Protein AF-A0A969V7C7-F1 (afdb_monomer)

Sequence (94 aa):
MFDTPQVAEARQYIEKRWQPPAGLRQTLEYSLMVGVDGTIERIFPLNKPAREFVDSAGMPNLGAPFVSPNRYGKNVRMRAVLSPEWQSANLSGD

pLDDT: mean 86.14, std 12.63, range [42.06, 97.0]

Foldseek 3Di:
DQPDVLQVQLFVQQLVQADPDPPDPAKWKWKWKAAQQQFTQDTGTPDDVNVVCVVVRNDDDHRDRRGHGHPVRDIWIWMWIGDNVDSTTDIDTD

Mean predicted aligned error: 5.87 Å

Secondary structure (DSSP, 8-state):
----HHHHHHHHHHHTT--PPTT--S-EEEEEEE-TTSBEEEEEE-SHHHHHSGGGTTPPPTTSB-S---TTS--EEEEEEE-SS-S--EEEE-

Solvent-accessible surface area (backbone atoms only — not comparable to full-atom values): 5272 Å² total; per-residue (Å²): 132,75,71,48,71,47,48,53,39,43,28,56,54,35,43,77,46,54,50,71,55,90,88,57,88,62,58,30,29,33,42,36,35,29,39,35,76,10,24,29,68,43,80,41,59,72,42,71,58,21,62,77,40,47,92,53,50,46,66,81,58,79,70,35,84,58,32,68,54,37,91,83,73,48,66,47,53,34,40,41,38,43,43,64,88,47,96,56,47,54,58,50,63,119

Nearest PDB structures (foldseek):
  2gsk-assembly1_B  TM=5.041E-01  e=7.943E-01  Escherichia coli
  7zc8-assembly1_B  TM=5.349E-01  e=1.063E+00  Pectobacterium carotovorum
  1u07-assembly1_B  TM=5.280E-01  e=7.069E-01  Escherichia coli
  8rd6-assembly1_A  TM=4.947E-01  e=7.069E-01  Salmonella enterica
  7tps-assembly2_C  TM=3.676E-01  e=1.003E+00  Homo sapiens

Radius of gyration: 12.56 Å; Cα contacts (8 Å, |Δi|>4): 197; chains: 1; bounding box: 31×26×32 Å

Structure (mmCIF, N/CA/C/O backbone):
data_AF-A0A969V7C7-F1
#
_entry.id   AF-A0A969V7C7-F1
#
loop_
_atom_site.group_PDB
_atom_site.id
_atom_site.type_symbol
_atom_site.label_atom_id
_atom_site.label_alt_id
_atom_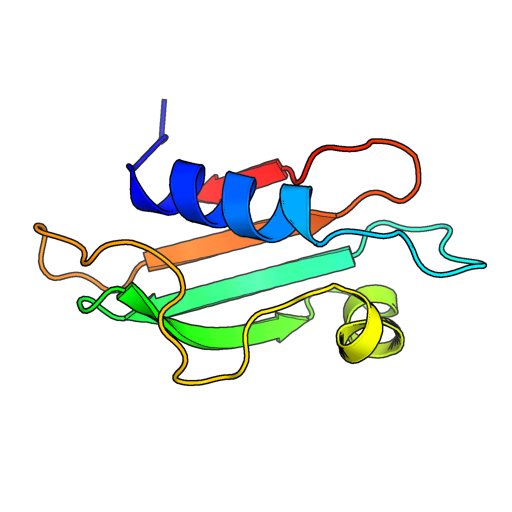site.label_comp_id
_atom_site.label_asym_id
_atom_site.label_entity_id
_atom_site.label_seq_id
_atom_site.pdbx_PDB_ins_code
_atom_site.Cartn_x
_atom_site.Cartn_y
_atom_site.Cartn_z
_atom_site.occupancy
_atom_site.B_iso_or_equiv
_atom_site.auth_seq_id
_atom_site.auth_comp_id
_atom_site.auth_asym_id
_atom_site.auth_atom_id
_atom_site.pdbx_PDB_model_num
ATOM 1 N N . MET A 1 1 ? 14.540 17.162 -3.343 1.00 42.06 1 MET A N 1
ATOM 2 C CA . MET A 1 1 ? 13.125 16.735 -3.295 1.00 42.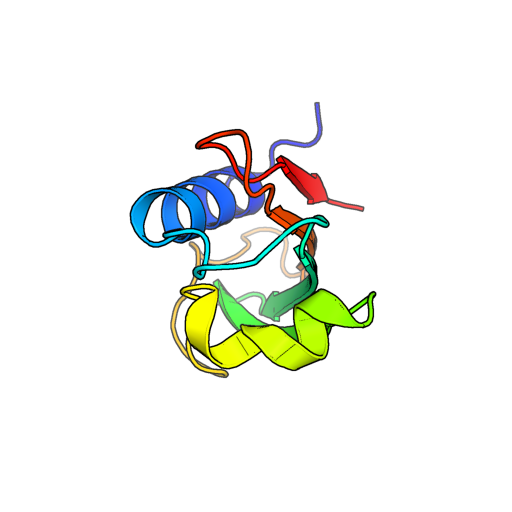06 1 MET A CA 1
ATOM 3 C C . MET A 1 1 ? 13.053 15.364 -3.946 1.00 42.06 1 MET A C 1
ATOM 5 O O . MET A 1 1 ? 13.270 15.272 -5.144 1.00 42.06 1 MET A O 1
ATOM 9 N N . PHE A 1 2 ? 12.889 14.307 -3.147 1.00 48.28 2 PHE A N 1
ATOM 10 C CA . PHE A 1 2 ? 12.950 12.895 -3.565 1.00 48.28 2 PHE A CA 1
ATOM 11 C C . PHE A 1 2 ? 11.621 12.406 -4.155 1.00 48.28 2 PHE A C 1
ATOM 13 O O . PHE A 1 2 ? 11.115 11.347 -3.795 1.00 48.28 2 PHE A O 1
ATOM 20 N N . ASP A 1 3 ? 11.032 13.197 -5.045 1.00 55.09 3 ASP A N 1
ATOM 21 C CA . ASP A 1 3 ? 9.845 12.771 -5.775 1.00 55.09 3 ASP A CA 1
ATOM 22 C C . ASP A 1 3 ? 10.325 12.067 -7.048 1.00 55.09 3 ASP A C 1
ATOM 24 O O . ASP A 1 3 ? 10.460 12.656 -8.121 1.00 55.09 3 ASP A O 1
ATOM 28 N N . THR A 1 4 ? 10.730 10.801 -6.902 1.00 72.06 4 THR A N 1
ATOM 29 C CA . THR A 1 4 ? 10.833 9.938 -8.083 1.00 72.06 4 THR A CA 1
ATOM 30 C C . THR A 1 4 ? 9.413 9.752 -8.626 1.00 72.06 4 THR A C 1
ATOM 32 O O . THR A 1 4 ? 8.478 9.684 -7.824 1.00 72.06 4 THR A O 1
ATOM 35 N N . PRO A 1 5 ? 9.207 9.650 -9.951 1.00 83.44 5 PRO A N 1
ATOM 36 C CA . PRO A 1 5 ? 7.866 9.478 -10.523 1.00 83.44 5 PRO A CA 1
ATOM 37 C C . PRO A 1 5 ? 7.098 8.320 -9.867 1.00 83.44 5 PRO A C 1
ATOM 39 O O . PRO A 1 5 ? 5.905 8.437 -9.611 1.00 83.44 5 PRO A O 1
ATOM 42 N N . GLN A 1 6 ? 7.811 7.270 -9.454 1.00 88.25 6 GLN A N 1
ATOM 43 C C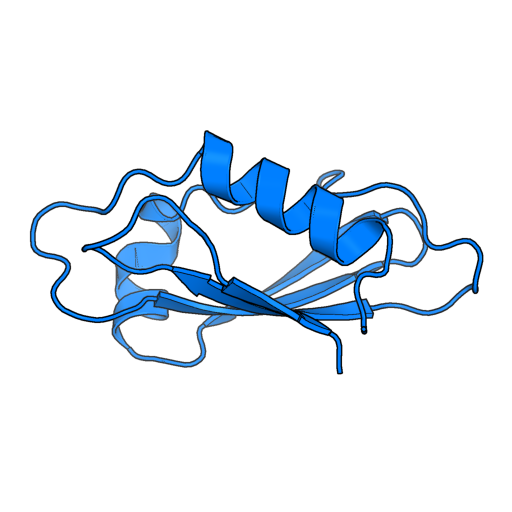A . GLN A 1 6 ? 7.238 6.131 -8.746 1.00 88.25 6 GLN A CA 1
ATOM 44 C C . GLN A 1 6 ? 6.666 6.485 -7.364 1.00 88.25 6 GLN A C 1
ATOM 46 O O . GLN A 1 6 ? 5.636 5.938 -6.983 1.00 88.25 6 GLN A O 1
ATOM 51 N N . VAL A 1 7 ? 7.278 7.407 -6.613 1.00 89.06 7 VAL A N 1
ATOM 52 C CA . VAL A 1 7 ? 6.736 7.868 -5.320 1.00 89.06 7 VAL A CA 1
ATOM 53 C C . VAL A 1 7 ? 5.441 8.660 -5.531 1.00 89.06 7 VAL A C 1
ATOM 55 O O . VAL A 1 7 ? 4.467 8.415 -4.816 1.00 89.06 7 VAL A O 1
ATOM 58 N N . ALA A 1 8 ? 5.388 9.546 -6.532 1.00 89.06 8 ALA A N 1
ATOM 59 C CA . ALA A 1 8 ? 4.161 10.257 -6.902 1.00 89.06 8 ALA A CA 1
ATOM 60 C C . ALA A 1 8 ? 3.046 9.301 -7.345 1.00 89.06 8 ALA A C 1
ATOM 62 O O . ALA A 1 8 ? 1.913 9.408 -6.876 1.00 89.06 8 ALA A O 1
ATOM 63 N N . GLU A 1 9 ? 3.353 8.354 -8.230 1.00 92.81 9 GLU A N 1
ATOM 64 C CA . GLU A 1 9 ? 2.381 7.389 -8.748 1.00 92.81 9 GLU A CA 1
ATOM 65 C C . GLU A 1 9 ? 1.837 6.484 -7.641 1.00 92.81 9 GLU A C 1
ATOM 67 O O . GLU A 1 9 ? 0.623 6.305 -7.531 1.00 92.81 9 GLU A O 1
ATOM 72 N N . ALA A 1 10 ? 2.713 5.973 -6.770 1.00 92.44 10 ALA A N 1
ATOM 73 C CA . ALA A 1 10 ? 2.314 5.188 -5.609 1.00 92.44 10 ALA A CA 1
ATOM 74 C C . ALA A 1 10 ? 1.411 6.004 -4.674 1.00 92.44 10 ALA A C 1
ATOM 76 O O . ALA A 1 10 ? 0.426 5.477 -4.150 1.00 92.44 10 ALA A O 1
ATOM 77 N N . ARG A 1 11 ? 1.705 7.302 -4.494 1.00 90.44 11 ARG A N 1
ATOM 78 C CA . ARG A 1 11 ? 0.911 8.193 -3.636 1.00 90.44 11 ARG A CA 1
ATOM 79 C C . ARG A 1 11 ? -0.488 8.316 -4.201 1.00 90.44 11 ARG A C 1
ATOM 81 O O . ARG A 1 11 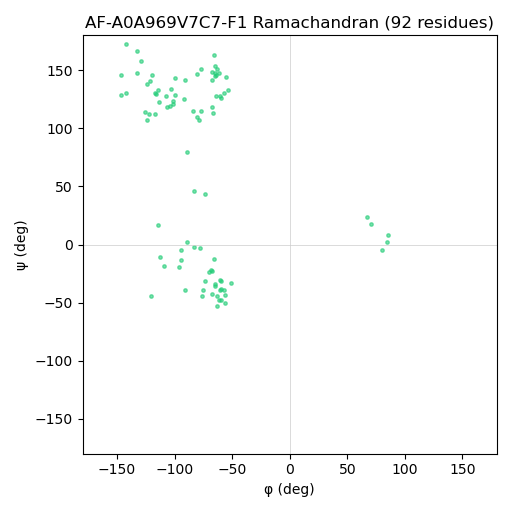? -1.452 7.996 -3.515 1.00 90.44 11 ARG A O 1
ATOM 88 N N . GLN A 1 12 ? -0.583 8.670 -5.478 1.00 91.75 12 GLN A N 1
ATOM 89 C CA . GLN A 1 12 ? -1.857 8.794 -6.174 1.00 91.75 12 GLN A CA 1
ATOM 90 C C . GLN A 1 12 ? -2.644 7.479 -6.198 1.00 91.75 12 GLN A C 1
ATOM 92 O O . GLN A 1 12 ? -3.869 7.496 -6.072 1.00 91.75 12 GLN A O 1
ATOM 97 N N . TYR A 1 13 ? -1.969 6.335 -6.360 1.00 93.06 13 TYR A N 1
ATOM 98 C CA . TYR A 1 13 ? -2.601 5.017 -6.325 1.00 93.06 13 TYR A CA 1
ATOM 99 C C . TYR A 1 13 ? -3.283 4.764 -4.978 1.00 93.06 13 TYR A C 1
ATOM 101 O O . TYR A 1 13 ? -4.428 4.298 -4.950 1.00 93.06 13 TYR A O 1
ATOM 109 N N . ILE A 1 14 ? -2.573 5.035 -3.878 1.00 91.56 14 ILE A N 1
ATOM 110 C CA . ILE A 1 14 ? -3.048 4.749 -2.524 1.00 91.56 14 ILE A CA 1
ATOM 111 C C . ILE A 1 14 ? -4.088 5.783 -2.092 1.00 91.56 14 ILE A C 1
ATOM 113 O O . ILE A 1 14 ? -5.140 5.394 -1.602 1.00 91.56 14 ILE A O 1
ATOM 117 N N . GLU A 1 15 ? -3.866 7.075 -2.341 1.00 89.06 15 GLU A N 1
ATOM 118 C CA . GLU A 1 15 ? -4.812 8.148 -1.996 1.00 89.06 15 GLU A CA 1
ATOM 119 C C . GLU A 1 15 ? -6.193 7.935 -2.619 1.00 89.06 15 GLU A C 1
ATOM 121 O O . GLU A 1 15 ? -7.204 8.130 -1.955 1.00 89.06 15 GLU A O 1
ATOM 126 N N . LYS A 1 16 ? -6.254 7.451 -3.866 1.00 90.31 16 LYS A N 1
ATOM 127 C CA . LYS A 1 16 ? -7.527 7.142 -4.541 1.00 90.31 16 LYS A CA 1
ATOM 128 C C . LYS A 1 16 ? -8.292 5.970 -3.921 1.00 90.31 16 LYS A C 1
ATOM 130 O O . LYS A 1 16 ? -9.489 5.842 -4.163 1.00 90.31 16 LYS A O 1
ATOM 135 N N . ARG A 1 17 ? -7.610 5.079 -3.198 1.00 90.31 17 ARG A N 1
ATOM 136 C CA . ARG A 1 17 ? -8.194 3.851 -2.628 1.00 90.31 17 ARG A CA 1
ATOM 137 C C . ARG A 1 17 ? -8.331 3.898 -1.115 1.00 90.31 17 ARG A C 1
ATOM 139 O O . ARG A 1 17 ? -9.089 3.106 -0.562 1.00 90.31 17 ARG A O 1
ATOM 146 N N . TRP A 1 18 ? -7.604 4.795 -0.460 1.00 89.75 18 TRP A N 1
ATOM 147 C CA . TRP A 1 18 ? -7.575 4.895 0.984 1.00 89.75 18 TRP A CA 1
ATOM 148 C C . TRP A 1 18 ? -8.936 5.336 1.512 1.00 89.75 18 TRP A C 1
ATOM 150 O O . TRP A 1 18 ? -9.385 6.460 1.299 1.00 89.75 18 TRP A O 1
ATOM 160 N N . GLN A 1 19 ? -9.578 4.421 2.227 1.00 88.50 19 GLN A N 1
ATOM 161 C CA . GLN A 1 19 ? -10.762 4.682 3.026 1.00 88.50 19 GLN A CA 1
ATOM 162 C C . GLN A 1 19 ? -10.422 4.219 4.439 1.00 88.50 19 GLN A C 1
ATOM 164 O O . GLN A 1 19 ? -10.281 3.013 4.653 1.00 88.50 19 GLN A O 1
ATOM 169 N N . PRO A 1 20 ? -10.206 5.143 5.390 1.00 88.31 20 PRO A N 1
ATOM 170 C CA . PRO A 1 20 ? -9.750 4.767 6.716 1.00 88.31 20 PRO A CA 1
ATOM 171 C C . PRO A 1 20 ? -10.769 3.823 7.375 1.00 88.31 20 PRO A C 1
ATOM 173 O O . PRO A 1 20 ? -11.953 4.166 7.453 1.00 88.31 20 PRO A O 1
ATOM 176 N N . PRO A 1 21 ? -10.342 2.636 7.844 1.00 86.50 21 PRO A N 1
ATOM 177 C CA . PRO A 1 21 ? -11.250 1.680 8.454 1.00 86.50 21 PRO A CA 1
ATOM 178 C C . PRO A 1 21 ? -11.849 2.241 9.744 1.00 86.50 21 PRO A C 1
ATOM 180 O O . PRO A 1 21 ? -11.196 2.964 10.505 1.00 86.50 21 PRO A O 1
ATOM 183 N N . ALA A 1 22 ? -13.107 1.882 10.007 1.00 85.06 22 ALA A N 1
ATOM 184 C CA . ALA A 1 22 ? -13.806 2.316 11.208 1.00 85.06 22 ALA A CA 1
ATOM 185 C C . ALA A 1 22 ? -13.031 1.893 12.467 1.00 85.06 22 ALA A C 1
ATOM 187 O O . ALA A 1 22 ? -12.630 0.740 12.616 1.00 85.06 22 ALA A O 1
ATOM 188 N N . GLY A 1 23 ? -12.823 2.839 13.383 1.00 84.69 23 GLY A N 1
ATOM 189 C CA . GLY A 1 23 ? -12.083 2.595 14.622 1.00 84.69 23 GLY A CA 1
ATOM 190 C C . GLY A 1 23 ? -10.561 2.721 14.506 1.00 84.69 23 GLY A C 1
ATOM 191 O O . GLY A 1 23 ? -9.877 2.543 15.515 1.00 84.69 23 GLY A O 1
ATOM 192 N N . LEU A 1 24 ? -10.016 3.080 13.337 1.00 88.88 24 LEU A N 1
ATOM 193 C CA . LEU A 1 24 ? -8.598 3.396 13.212 1.00 88.88 24 LEU A CA 1
ATOM 194 C C . LEU A 1 24 ? -8.254 4.692 13.964 1.00 88.88 24 LEU A C 1
ATOM 196 O O . LEU A 1 24 ? -8.758 5.763 13.642 1.00 88.88 24 LEU A O 1
ATOM 200 N N . ARG A 1 25 ? -7.372 4.591 14.965 1.00 88.25 25 ARG A N 1
ATOM 201 C CA . ARG A 1 25 ? -6.920 5.726 15.803 1.00 88.25 25 ARG A CA 1
ATOM 202 C C . ARG A 1 25 ? -5.453 6.101 15.612 1.00 88.25 25 ARG A C 1
ATOM 204 O O . ARG A 1 25 ? -4.998 7.096 16.157 1.00 88.25 25 ARG A O 1
ATOM 211 N N . GLN A 1 26 ? -4.700 5.265 14.910 1.00 90.62 26 GLN A N 1
ATOM 212 C CA . GLN A 1 26 ? -3.262 5.411 14.700 1.00 90.62 26 GLN A CA 1
ATOM 213 C C . GLN A 1 26 ? -2.974 5.289 13.208 1.00 90.62 26 GLN A C 1
ATOM 215 O O . GLN A 1 26 ? -3.770 4.713 12.469 1.00 90.62 26 GLN A O 1
ATOM 220 N N . THR A 1 27 ? -1.846 5.822 12.755 1.00 92.50 27 THR A N 1
ATOM 221 C CA . THR A 1 27 ? -1.448 5.704 11.353 1.00 92.50 27 THR A CA 1
ATOM 222 C C . THR A 1 27 ? -1.114 4.255 10.995 1.00 92.50 27 THR A C 1
ATOM 224 O O . THR A 1 27 ? -0.621 3.490 11.826 1.00 92.50 27 THR A O 1
ATOM 227 N N . LEU A 1 28 ? -1.364 3.865 9.745 1.00 94.56 28 LEU A N 1
ATOM 228 C CA . LEU A 1 28 ? -0.847 2.616 9.192 1.00 94.56 28 LEU A CA 1
ATOM 229 C C . LEU A 1 28 ? 0.491 2.904 8.523 1.00 94.56 28 LEU A C 1
ATOM 231 O O . LEU A 1 28 ? 0.570 3.757 7.640 1.00 94.56 28 LEU A O 1
ATOM 235 N N . GLU A 1 29 ? 1.532 2.187 8.923 1.00 95.19 29 GLU A N 1
ATOM 236 C CA . GLU A 1 29 ? 2.867 2.358 8.366 1.00 95.19 29 GLU A CA 1
ATOM 237 C C . GLU A 1 29 ? 3.327 1.101 7.639 1.00 95.19 29 GLU A C 1
ATOM 239 O O . GLU A 1 29 ? 3.300 0.005 8.200 1.00 95.19 29 GLU A O 1
ATOM 244 N N . TYR A 1 30 ? 3.797 1.267 6.405 1.00 96.19 30 TYR A N 1
ATOM 245 C CA . TYR A 1 30 ? 4.272 0.169 5.571 1.00 96.19 30 TYR A CA 1
ATOM 246 C C . TYR A 1 30 ? 5.613 0.495 4.929 1.00 96.19 30 TYR A C 1
ATOM 248 O O . TYR A 1 30 ? 5.882 1.634 4.548 1.00 96.19 30 TYR A O 1
ATOM 256 N N . SER A 1 31 ? 6.432 -0.538 4.744 1.00 96.06 31 SER A N 1
ATOM 257 C CA . SER A 1 31 ? 7.531 -0.523 3.788 1.00 96.06 31 SER A CA 1
ATOM 258 C C . SER A 1 31 ? 7.107 -1.287 2.538 1.00 96.06 31 SER A C 1
ATOM 260 O O . SER A 1 31 ? 6.769 -2.468 2.613 1.00 96.06 31 SER A O 1
ATOM 262 N N . LEU A 1 32 ? 7.123 -0.602 1.400 1.00 95.31 32 LEU A N 1
ATOM 263 C CA . LEU A 1 32 ? 6.782 -1.145 0.091 1.00 95.31 32 LEU A CA 1
ATOM 264 C C . LEU A 1 32 ? 8.071 -1.392 -0.689 1.00 95.31 32 LEU A C 1
ATOM 266 O O . LEU A 1 32 ? 8.946 -0.525 -0.709 1.00 95.31 32 LEU A O 1
ATOM 270 N N . MET A 1 33 ? 8.188 -2.557 -1.319 1.00 95.06 33 MET A N 1
ATOM 271 C CA . MET A 1 33 ? 9.274 -2.872 -2.245 1.00 95.06 33 MET A CA 1
ATOM 272 C C . MET A 1 33 ? 8.691 -3.023 -3.640 1.00 95.06 33 MET A C 1
ATOM 274 O O . MET A 1 33 ? 7.785 -3.831 -3.841 1.00 95.06 33 MET A O 1
ATOM 278 N N . VAL A 1 34 ? 9.200 -2.230 -4.574 1.00 94.00 34 VAL A N 1
ATOM 279 C CA . VAL A 1 34 ? 8.722 -2.179 -5.954 1.00 94.00 34 VAL A CA 1
ATOM 280 C C . VAL A 1 34 ? 9.838 -2.618 -6.887 1.00 94.00 34 VAL A C 1
ATOM 282 O O . VAL A 1 34 ? 10.964 -2.117 -6.790 1.00 94.00 34 VAL A O 1
ATOM 285 N N . GLY A 1 35 ? 9.508 -3.547 -7.779 1.00 94.00 35 GLY A N 1
ATOM 286 C CA . GLY A 1 35 ? 10.401 -4.064 -8.804 1.00 94.00 35 GLY A CA 1
ATOM 287 C C . GLY A 1 35 ? 10.785 -3.002 -9.833 1.00 94.00 35 GLY A C 1
ATOM 288 O O . GLY A 1 35 ? 10.144 -1.957 -9.974 1.00 94.00 35 GLY A O 1
ATOM 289 N N . VAL A 1 36 ? 11.849 -3.271 -10.589 1.00 91.94 36 VAL A N 1
ATOM 290 C CA . VAL A 1 36 ? 12.301 -2.395 -11.688 1.00 91.94 36 VAL A CA 1
ATOM 291 C C . VAL A 1 36 ? 11.218 -2.232 -12.759 1.00 91.94 36 VAL A C 1
ATOM 293 O O . VAL A 1 36 ? 11.106 -1.175 -13.370 1.00 91.94 36 VAL A O 1
ATOM 296 N N . ASP A 1 37 ? 10.390 -3.250 -12.957 1.00 93.56 37 ASP A N 1
ATOM 297 C CA . ASP A 1 37 ? 9.240 -3.285 -13.859 1.00 93.56 37 ASP A CA 1
ATOM 298 C C . ASP A 1 37 ? 7.993 -2.565 -13.308 1.00 93.56 37 ASP A C 1
ATOM 300 O O . ASP A 1 37 ? 6.997 -2.447 -14.015 1.00 93.56 37 ASP A O 1
ATOM 304 N N . GLY A 1 38 ? 8.044 -2.040 -12.077 1.00 93.81 38 GLY A N 1
ATOM 305 C CA . GLY A 1 38 ? 6.944 -1.283 -11.469 1.00 93.81 38 GLY A CA 1
ATOM 306 C C . GLY A 1 38 ? 5.884 -2.139 -10.767 1.00 93.81 38 GLY A C 1
ATOM 307 O O . GLY A 1 38 ? 4.852 -1.617 -10.331 1.00 93.81 38 GLY A O 1
ATOM 308 N N . THR A 1 39 ? 6.122 -3.444 -10.621 1.00 96.38 39 THR A N 1
ATOM 309 C CA . THR A 1 39 ? 5.257 -4.336 -9.843 1.00 96.38 39 THR A CA 1
ATOM 310 C C . THR A 1 39 ? 5.549 -4.235 -8.349 1.00 96.38 39 THR A C 1
ATOM 312 O O . THR A 1 39 ? 6.679 -3.985 -7.921 1.00 96.38 39 THR A O 1
ATOM 315 N N . ILE A 1 40 ? 4.517 -4.402 -7.520 1.00 96.25 40 ILE A N 1
ATOM 316 C CA . ILE A 1 40 ? 4.694 -4.477 -6.066 1.00 96.25 40 ILE A CA 1
ATOM 317 C C . ILE A 1 40 ? 5.235 -5.863 -5.691 1.00 96.25 40 ILE A C 1
ATOM 319 O O . ILE A 1 40 ? 4.565 -6.880 -5.848 1.00 96.25 40 ILE A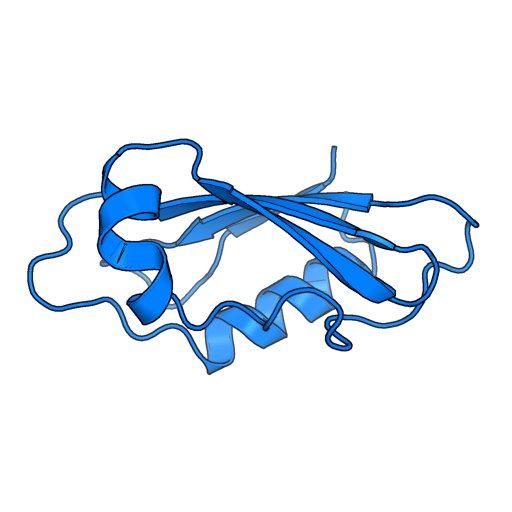 O 1
ATOM 323 N N . GLU A 1 41 ? 6.454 -5.920 -5.170 1.00 96.06 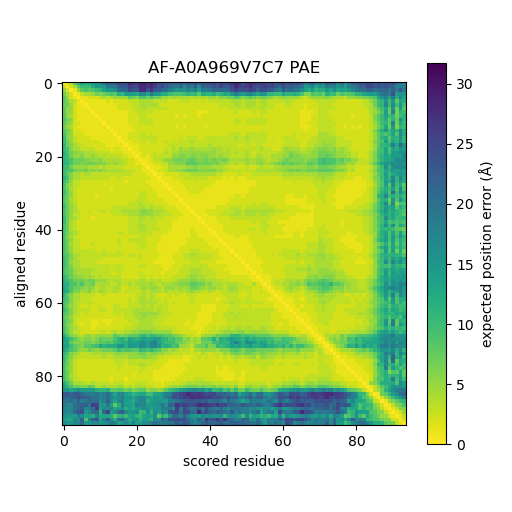41 GLU A N 1
ATOM 324 C CA . GLU A 1 41 ? 7.095 -7.181 -4.787 1.00 96.06 41 GLU A CA 1
ATOM 325 C C . GLU A 1 41 ? 6.805 -7.540 -3.332 1.00 96.06 41 GLU A C 1
ATOM 327 O O . GLU A 1 41 ? 6.613 -8.711 -3.004 1.00 96.06 41 GLU A O 1
ATOM 332 N N . ARG A 1 42 ? 6.791 -6.540 -2.436 1.00 95.88 42 ARG A N 1
ATOM 333 C CA . ARG A 1 42 ? 6.529 -6.744 -1.003 1.00 95.88 42 ARG A CA 1
ATOM 334 C C . ARG A 1 42 ? 5.786 -5.579 -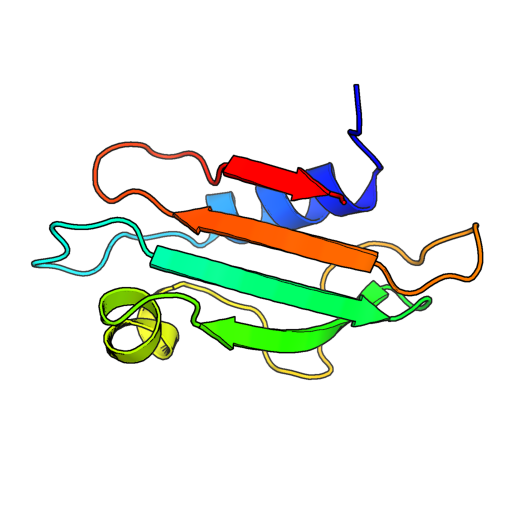0.369 1.00 95.88 42 ARG A C 1
ATOM 336 O O . ARG A 1 42 ? 6.059 -4.418 -0.663 1.00 95.88 42 ARG A O 1
ATOM 343 N N . ILE A 1 43 ? 4.930 -5.918 0.589 1.00 95.88 43 ILE A N 1
ATOM 344 C CA . ILE A 1 43 ? 4.252 -4.990 1.495 1.00 95.88 43 ILE A CA 1
ATOM 345 C C . ILE A 1 43 ? 4.552 -5.468 2.912 1.00 95.88 43 ILE A C 1
ATOM 347 O O . ILE A 1 43 ? 4.146 -6.563 3.298 1.00 95.88 43 ILE A O 1
ATOM 351 N N . PHE A 1 44 ? 5.295 -4.677 3.680 1.00 96.12 44 PHE A N 1
ATOM 352 C CA . PHE A 1 44 ? 5.682 -5.034 5.040 1.00 96.12 44 PHE A CA 1
ATOM 353 C C . PHE A 1 44 ? 5.083 -4.050 6.054 1.00 96.12 44 PHE A C 1
ATOM 355 O O . PHE A 1 44 ? 5.496 -2.887 6.066 1.00 96.12 44 PHE A O 1
ATOM 362 N N . PRO A 1 45 ? 4.138 -4.481 6.912 1.00 96.31 45 PRO A N 1
ATOM 363 C CA . PRO A 1 45 ? 3.607 -3.654 7.993 1.00 96.31 45 PRO A CA 1
ATOM 364 C C . PRO A 1 45 ? 4.693 -3.310 9.017 1.00 96.31 45 PRO A C 1
ATOM 366 O O . PRO A 1 45 ? 5.365 -4.198 9.542 1.00 96.31 45 PRO A O 1
ATOM 369 N N . LEU A 1 46 ? 4.849 -2.024 9.326 1.00 97.00 46 LEU A N 1
ATOM 370 C CA . LEU A 1 46 ? 5.863 -1.513 10.254 1.00 97.00 46 LEU A CA 1
ATOM 371 C C . LEU A 1 46 ? 5.327 -1.308 11.672 1.00 97.00 46 LEU A C 1
ATOM 373 O O . LEU A 1 46 ? 6.110 -1.271 12.618 1.00 97.00 46 LEU A O 1
ATOM 377 N N . ASN A 1 47 ? 4.009 -1.209 11.837 1.00 96.19 47 ASN A N 1
ATOM 378 C CA . ASN A 1 47 ? 3.371 -1.073 13.138 1.00 96.19 47 ASN A CA 1
ATOM 379 C C . ASN A 1 47 ? 2.182 -2.040 13.293 1.00 96.19 47 ASN A C 1
ATOM 381 O O . ASN A 1 47 ? 1.728 -2.675 12.338 1.00 96.19 47 ASN A O 1
ATOM 385 N N . LYS A 1 48 ? 1.707 -2.201 14.534 1.00 94.69 48 LYS A N 1
ATOM 386 C CA . LYS A 1 48 ? 0.597 -3.108 14.861 1.00 94.69 48 LYS A CA 1
ATOM 387 C C . LYS A 1 48 ? -0.683 -2.816 14.052 1.00 94.69 48 LYS A C 1
ATOM 389 O O . LYS A 1 48 ? -1.171 -3.762 13.435 1.00 94.69 48 LYS A O 1
ATOM 394 N N . PRO A 1 49 ? -1.193 -1.568 13.965 1.00 93.62 49 PRO A N 1
ATOM 395 C CA . PRO A 1 49 ? -2.422 -1.316 13.217 1.00 93.62 49 PRO A CA 1
ATOM 396 C C . PRO A 1 49 ? -2.252 -1.598 11.717 1.00 93.62 49 PRO A C 1
ATOM 398 O O . PRO A 1 49 ? -3.169 -2.128 11.105 1.00 93.62 49 PRO A O 1
ATOM 401 N N . ALA A 1 50 ? -1.079 -1.361 11.116 1.00 94.81 50 ALA A N 1
ATOM 402 C CA . ALA A 1 50 ? -0.826 -1.752 9.725 1.00 94.81 50 ALA A CA 1
ATOM 403 C C . ALA A 1 50 ? -0.943 -3.263 9.496 1.00 94.81 50 ALA A C 1
ATOM 405 O O . ALA A 1 50 ? -1.316 -3.693 8.413 1.00 94.81 50 ALA A O 1
ATOM 406 N N . ARG A 1 51 ? -0.640 -4.086 10.505 1.00 93.44 51 ARG A N 1
ATOM 407 C CA . ARG A 1 51 ? -0.849 -5.536 10.423 1.00 93.44 51 ARG A CA 1
ATOM 408 C C . ARG A 1 51 ? -2.324 -5.905 10.571 1.00 93.44 51 ARG A C 1
ATOM 410 O O . ARG A 1 51 ? -2.782 -6.812 9.893 1.00 93.44 51 ARG A O 1
ATOM 417 N N . GLU A 1 52 ? -3.039 -5.222 11.460 1.00 92.50 52 GLU A N 1
ATOM 418 C CA . GLU A 1 52 ? -4.455 -5.487 11.753 1.00 92.50 52 GLU A CA 1
ATOM 419 C C . GLU A 1 52 ? -5.393 -5.018 10.628 1.00 92.50 52 GLU A C 1
ATOM 421 O O . GLU A 1 52 ? -6.425 -5.639 10.401 1.00 92.50 52 GLU A O 1
ATOM 426 N N . PHE A 1 53 ? -5.029 -3.953 9.909 1.00 89.31 53 PHE A N 1
ATOM 427 C CA . PHE A 1 53 ? -5.870 -3.305 8.897 1.00 89.31 53 PHE A CA 1
ATOM 428 C C . PHE A 1 53 ? -5.321 -3.414 7.464 1.00 89.31 53 PHE A C 1
ATOM 430 O O . PHE A 1 53 ? -5.756 -2.661 6.591 1.00 89.31 53 PHE A O 1
ATOM 437 N N . VAL A 1 54 ? -4.378 -4.328 7.194 1.00 86.25 54 VAL A N 1
ATOM 438 C CA . VAL A 1 54 ? -3.731 -4.456 5.870 1.00 86.25 54 VAL A CA 1
ATOM 439 C C . VAL A 1 54 ? -4.739 -4.676 4.739 1.00 86.25 54 VAL A C 1
ATOM 441 O O . VAL A 1 54 ? -4.672 -3.988 3.721 1.00 86.25 54 VAL A O 1
ATOM 444 N N . ASP A 1 55 ? -5.734 -5.539 4.953 1.00 85.75 55 ASP A N 1
ATOM 445 C CA . ASP A 1 55 ? -6.787 -5.835 3.973 1.00 85.75 55 ASP A CA 1
ATOM 446 C C . ASP A 1 55 ? -7.731 -4.646 3.729 1.00 85.75 55 ASP A C 1
ATOM 448 O O . ASP A 1 55 ? -8.372 -4.553 2.686 1.00 85.75 55 ASP A O 1
ATOM 452 N N . SER A 1 56 ? -7.804 -3.702 4.673 1.00 83.94 56 SER A N 1
ATOM 453 C CA . SER A 1 56 ? -8.630 -2.491 4.566 1.00 83.94 56 SER A CA 1
ATOM 454 C C . SER A 1 56 ? -7.862 -1.281 4.026 1.00 83.94 56 SER A C 1
ATOM 456 O O . SER A 1 56 ? -8.456 -0.231 3.802 1.00 83.94 56 SER A O 1
ATOM 458 N N . ALA A 1 57 ? -6.548 -1.397 3.806 1.00 82.75 57 ALA A N 1
ATOM 459 C CA . ALA A 1 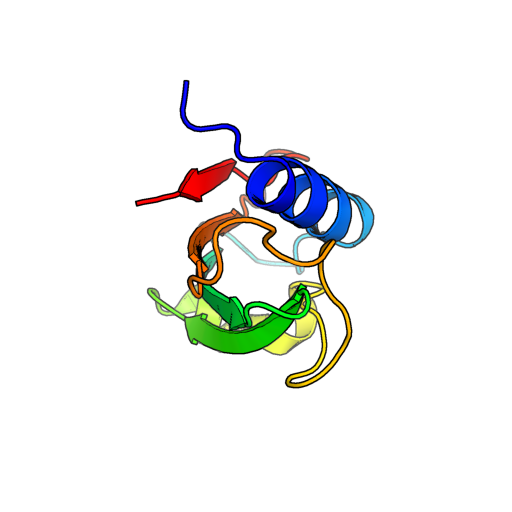57 ? -5.704 -0.262 3.440 1.00 82.75 57 ALA A CA 1
ATOM 460 C C . ALA A 1 57 ? -5.697 0.092 1.945 1.00 82.75 57 ALA A C 1
ATOM 462 O O . ALA A 1 57 ? -5.045 1.059 1.552 1.00 82.75 57 ALA A O 1
ATOM 463 N N . GLY A 1 58 ? -6.410 -0.671 1.109 1.00 84.31 58 GLY A N 1
ATOM 464 C CA . GLY A 1 58 ? -6.458 -0.438 -0.339 1.00 84.31 58 GLY A CA 1
ATOM 465 C C . GLY A 1 58 ? -5.121 -0.698 -1.044 1.00 84.31 58 GLY A C 1
ATOM 466 O O . GLY A 1 58 ? -4.864 -0.140 -2.115 1.00 84.31 58 GLY A O 1
ATOM 467 N N . MET A 1 59 ? -4.263 -1.521 -0.436 1.00 90.12 59 MET A N 1
ATOM 468 C CA . MET A 1 59 ? -2.965 -1.904 -0.986 1.00 90.12 59 MET A CA 1
ATOM 469 C C . MET A 1 59 ? -3.122 -2.720 -2.279 1.00 90.12 59 MET A C 1
ATOM 471 O O . MET A 1 59 ? -4.099 -3.454 -2.431 1.00 90.12 59 MET A O 1
ATOM 475 N N . PRO A 1 60 ? -2.183 -2.608 -3.235 1.00 92.38 60 PRO A N 1
ATOM 476 C CA . PRO A 1 60 ? -2.163 -3.483 -4.403 1.00 92.38 60 PRO A CA 1
ATOM 477 C C . PRO A 1 60 ? -1.903 -4.942 -4.000 1.00 92.38 60 PRO A C 1
ATOM 479 O O . PRO A 1 60 ? -1.234 -5.219 -3.005 1.00 92.38 60 PRO A O 1
ATOM 482 N N . ASN A 1 61 ? -2.374 -5.883 -4.815 1.00 93.06 61 ASN A N 1
ATOM 483 C CA . ASN A 1 61 ? -2.018 -7.292 -4.651 1.00 93.06 61 ASN A CA 1
ATOM 484 C C . ASN A 1 61 ? -0.531 -7.500 -4.962 1.00 93.06 61 ASN A C 1
ATOM 486 O O . ASN A 1 61 ? -0.020 -6.915 -5.914 1.00 93.06 61 ASN A O 1
ATOM 490 N N . LEU A 1 62 ? 0.148 -8.369 -4.208 1.00 93.94 62 LEU A N 1
ATOM 491 C CA . LEU A 1 62 ? 1.531 -8.756 -4.506 1.00 93.94 62 LEU A CA 1
ATOM 492 C C . LEU A 1 62 ? 1.658 -9.258 -5.956 1.00 93.94 62 LEU A C 1
ATOM 494 O O . LEU A 1 62 ? 0.837 -10.049 -6.417 1.00 93.94 62 LEU A O 1
ATOM 498 N N . GLY A 1 63 ? 2.673 -8.772 -6.670 1.00 95.31 63 GLY A N 1
ATOM 499 C CA . GLY A 1 63 ? 2.916 -9.048 -8.088 1.00 95.31 63 GLY A CA 1
ATOM 500 C C . GLY A 1 63 ? 2.078 -8.217 -9.068 1.00 95.31 63 GLY A C 1
ATOM 501 O O . GLY A 1 63 ? 2.286 -8.319 -10.274 1.00 95.31 63 GLY A O 1
ATOM 502 N N . ALA A 1 64 ? 1.143 -7.387 -8.595 1.00 95.81 64 ALA A N 1
ATOM 503 C CA . ALA A 1 64 ? 0.352 -6.527 -9.470 1.00 95.81 64 ALA A CA 1
ATOM 504 C C . ALA A 1 64 ? 1.154 -5.301 -9.950 1.00 95.81 64 ALA A C 1
ATOM 506 O O . ALA A 1 64 ? 2.022 -4.804 -9.219 1.00 95.81 64 ALA A O 1
ATOM 507 N N . PRO A 1 65 ? 0.839 -4.758 -11.142 1.00 94.94 65 PRO A N 1
ATOM 508 C CA . PRO A 1 65 ? 1.361 -3.464 -11.562 1.00 94.94 65 PRO A CA 1
ATOM 509 C C . PRO A 1 65 ? 0.912 -2.383 -10.574 1.00 94.94 65 PRO A C 1
ATOM 511 O O . PRO A 1 65 ? -0.277 -2.263 -10.266 1.00 94.94 65 PRO A O 1
ATOM 514 N N . PHE A 1 66 ? 1.870 -1.607 -10.073 1.00 94.81 66 PHE A N 1
ATOM 515 C CA . PHE A 1 66 ? 1.626 -0.617 -9.027 1.00 94.81 66 PHE A CA 1
ATOM 516 C C . PHE A 1 66 ? 1.996 0.800 -9.470 1.00 94.81 66 PHE A C 1
ATOM 518 O O . PHE A 1 66 ? 1.212 1.726 -9.266 1.00 94.81 66 PHE A O 1
ATOM 525 N N . VAL A 1 67 ? 3.152 0.957 -10.115 1.00 94.12 67 VAL A N 1
ATOM 526 C CA . VAL A 1 67 ? 3.678 2.231 -10.633 1.00 94.12 67 VAL A CA 1
ATOM 527 C C . VAL A 1 67 ? 4.368 2.004 -11.975 1.00 94.12 67 VAL A C 1
ATOM 529 O O . VAL A 1 67 ? 4.570 0.859 -12.380 1.00 94.12 67 VAL A O 1
ATOM 532 N N . SER A 1 68 ? 4.767 3.070 -12.667 1.00 92.50 68 SER A N 1
ATOM 533 C CA . SER A 1 68 ? 5.573 2.926 -13.878 1.00 92.50 68 SER A CA 1
ATOM 534 C C . SER A 1 68 ? 6.944 2.283 -13.590 1.00 92.50 68 SER A C 1
ATOM 536 O O . SER A 1 68 ? 7.502 2.471 -12.502 1.00 92.50 68 SER A O 1
ATOM 538 N N . PRO A 1 69 ? 7.532 1.556 -14.560 1.00 90.38 69 PRO A N 1
ATOM 539 C CA . PRO A 1 69 ? 8.867 0.976 -14.431 1.00 90.38 69 PRO A CA 1
ATOM 540 C C . PRO A 1 69 ? 9.951 2.005 -14.087 1.00 90.38 69 PRO A C 1
ATOM 542 O O . PRO A 1 69 ? 9.963 3.131 -14.599 1.00 90.38 69 PRO A O 1
ATOM 545 N N . ASN A 1 70 ? 10.925 1.593 -13.277 1.00 82.69 70 ASN A N 1
ATOM 546 C CA . ASN A 1 70 ? 12.080 2.411 -12.949 1.00 82.69 70 ASN A CA 1
ATOM 547 C C . ASN A 1 70 ? 13.128 2.359 -14.069 1.00 82.69 70 ASN A C 1
ATOM 549 O O . ASN A 1 70 ? 13.854 1.376 -14.226 1.00 82.69 70 ASN A O 1
ATOM 553 N N . ARG A 1 71 ? 13.300 3.469 -14.792 1.00 77.19 71 ARG A N 1
ATOM 554 C CA . ARG A 1 71 ? 14.323 3.593 -15.847 1.00 77.19 71 ARG A CA 1
ATOM 555 C C . ARG A 1 71 ? 15.768 3.540 -15.334 1.00 77.19 71 ARG A C 1
ATOM 557 O O . ARG A 1 71 ? 16.677 3.370 -16.137 1.00 77.19 71 ARG A O 1
ATOM 564 N N . TYR A 1 72 ? 15.987 3.651 -14.022 1.00 77.25 72 TYR A N 1
ATOM 565 C CA . TYR A 1 72 ? 17.314 3.566 -13.403 1.00 77.25 72 TYR A CA 1
ATOM 566 C C . TYR A 1 72 ? 17.730 2.136 -13.020 1.00 77.25 72 TYR A C 1
ATOM 568 O O . TYR A 1 72 ? 18.810 1.951 -12.462 1.00 77.25 72 TYR A O 1
ATOM 576 N N . GLY A 1 73 ? 16.898 1.125 -13.307 1.00 77.94 73 GLY A N 1
ATOM 577 C CA . GLY A 1 73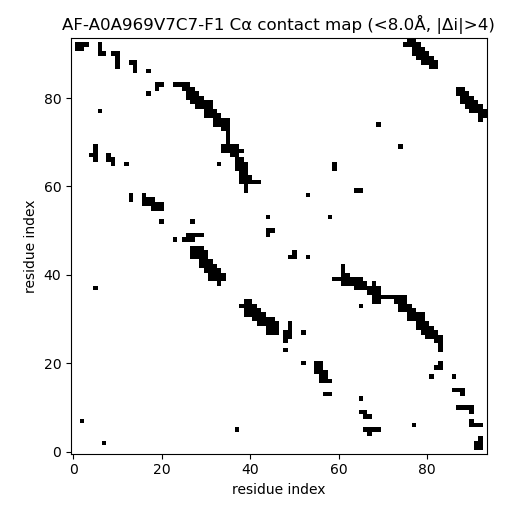 ? 17.276 -0.285 -13.163 1.00 77.94 73 GLY A CA 1
ATOM 578 C C . GLY A 1 73 ? 17.416 -0.776 -11.720 1.00 77.94 73 GLY A C 1
ATOM 579 O O . GLY A 1 73 ? 18.060 -1.795 -11.490 1.00 77.94 73 GLY A O 1
ATOM 580 N N . LYS A 1 74 ? 16.854 -0.055 -10.741 1.00 82.75 74 LYS A N 1
ATOM 581 C CA . LYS A 1 74 ? 16.903 -0.426 -9.319 1.00 82.75 74 LYS A CA 1
ATOM 582 C C . LYS A 1 74 ? 15.504 -0.591 -8.740 1.00 82.75 74 LYS A C 1
ATOM 584 O O . LYS A 1 74 ? 14.617 0.211 -9.034 1.00 82.75 74 LYS A O 1
ATOM 589 N N . ASN A 1 75 ? 15.331 -1.594 -7.886 1.00 85.50 75 ASN A N 1
ATOM 590 C CA . ASN A 1 75 ? 14.147 -1.710 -7.043 1.00 85.50 75 ASN A CA 1
ATOM 591 C C . ASN A 1 75 ? 14.073 -0.484 -6.127 1.00 85.50 75 ASN A C 1
ATOM 593 O O . ASN A 1 75 ? 15.103 0.057 -5.713 1.00 85.50 75 ASN A O 1
ATOM 597 N N . VAL A 1 76 ? 12.858 -0.057 -5.804 1.00 89.44 76 VAL A N 1
ATOM 598 C CA . VAL A 1 76 ? 12.628 1.103 -4.941 1.00 89.44 76 VAL A CA 1
ATOM 599 C C . VAL A 1 76 ? 11.968 0.650 -3.655 1.00 89.44 76 VAL A C 1
ATOM 601 O O . VAL A 1 76 ? 10.994 -0.108 -3.668 1.00 89.44 76 VAL A O 1
ATOM 604 N N . ARG A 1 77 ? 12.503 1.134 -2.534 1.00 92.25 77 ARG A N 1
ATOM 605 C CA . ARG A 1 77 ? 11.892 0.981 -1.221 1.00 92.25 77 ARG A CA 1
ATOM 606 C C . ARG A 1 77 ? 11.190 2.281 -0.851 1.00 92.25 77 ARG A C 1
ATOM 608 O O . ARG A 1 77 ? 11.809 3.338 -0.830 1.00 92.25 77 ARG A O 1
ATOM 615 N N . MET A 1 78 ? 9.899 2.198 -0.554 1.00 91.75 78 MET A N 1
ATOM 616 C CA . MET A 1 78 ? 9.079 3.353 -0.177 1.00 91.75 78 MET A CA 1
ATOM 617 C C . MET A 1 78 ? 8.504 3.145 1.219 1.00 91.75 78 MET A C 1
ATOM 619 O O . MET A 1 78 ? 8.165 2.019 1.595 1.00 91.75 78 MET A O 1
ATOM 623 N N . ARG A 1 79 ? 8.360 4.228 1.984 1.00 93.50 79 ARG A N 1
ATOM 624 C CA . ARG A 1 79 ? 7.623 4.216 3.253 1.00 93.50 79 ARG A CA 1
ATOM 625 C C . ARG A 1 79 ? 6.268 4.875 3.066 1.00 93.50 79 ARG A C 1
ATOM 627 O O . ARG A 1 79 ? 6.236 6.057 2.752 1.00 93.50 79 ARG A O 1
ATOM 634 N N . ALA A 1 80 ? 5.191 4.130 3.301 1.00 92.44 80 ALA A N 1
ATOM 635 C CA . ALA A 1 80 ? 3.817 4.626 3.287 1.00 92.44 80 ALA A CA 1
ATOM 636 C C . ALA A 1 80 ? 3.317 4.882 4.699 1.00 92.44 80 ALA A C 1
ATOM 638 O O . ALA A 1 80 ? 3.396 3.990 5.541 1.00 92.44 80 ALA A O 1
ATOM 639 N N . VAL A 1 81 ? 2.780 6.078 4.933 1.00 92.88 81 VAL A N 1
ATOM 640 C CA . VAL A 1 81 ? 2.101 6.447 6.177 1.00 92.88 81 VAL A CA 1
ATOM 641 C C . VAL A 1 81 ? 0.679 6.887 5.839 1.00 92.88 81 VAL A C 1
ATOM 643 O O . VAL A 1 81 ? 0.487 7.908 5.176 1.00 92.88 81 VAL A O 1
ATOM 646 N N . LEU A 1 82 ? -0.307 6.098 6.271 1.00 91.25 82 LEU A N 1
ATOM 647 C CA . LEU A 1 82 ? -1.733 6.341 6.040 1.00 91.25 82 LEU A CA 1
ATOM 648 C C . LEU A 1 82 ? -2.389 6.808 7.332 1.00 91.25 82 LEU A C 1
ATOM 650 O O . LEU A 1 82 ? -2.396 6.077 8.324 1.00 91.25 82 LEU A O 1
ATOM 654 N N . SER A 1 83 ? -2.936 8.018 7.324 1.00 89.44 83 SER A N 1
ATOM 655 C CA . SER A 1 83 ? -3.552 8.618 8.506 1.00 89.44 83 SER A CA 1
ATOM 656 C C . SER A 1 83 ? -5.077 8.494 8.472 1.00 89.44 83 SER A C 1
ATOM 658 O O . SER A 1 83 ? -5.673 8.639 7.403 1.00 89.44 83 SER A O 1
ATOM 660 N N . PRO A 1 84 ? -5.732 8.272 9.627 1.00 84.75 84 PRO A N 1
ATOM 661 C CA . PRO A 1 84 ? -7.193 8.282 9.709 1.00 84.75 84 PRO A CA 1
ATOM 662 C C . PRO A 1 84 ? -7.791 9.689 9.545 1.00 84.75 84 PRO A C 1
ATOM 664 O O . PRO A 1 84 ? -8.941 9.826 9.147 1.00 84.75 84 PRO A O 1
ATOM 667 N N . GLU A 1 85 ? -7.009 10.728 9.841 1.00 71.81 85 GLU A N 1
ATOM 668 C CA . GLU A 1 85 ? -7.487 12.110 9.997 1.00 71.81 85 GLU A CA 1
ATOM 669 C C . GLU A 1 85 ? -7.359 12.948 8.713 1.00 71.81 85 GLU A C 1
ATOM 671 O O . GLU A 1 85 ? -7.928 14.032 8.619 1.00 71.81 85 GLU A O 1
ATOM 676 N N . TRP A 1 86 ? -6.603 12.465 7.718 1.00 51.81 86 TRP A N 1
ATOM 677 C CA . TRP A 1 86 ? -6.188 13.251 6.555 1.00 51.81 86 TRP A CA 1
ATOM 678 C C . TRP A 1 86 ? -6.194 12.401 5.269 1.00 51.81 86 TRP A C 1
ATOM 680 O O . TRP A 1 86 ? -5.612 11.318 5.230 1.00 51.81 86 TRP A O 1
ATOM 690 N N . GLN A 1 87 ? -6.822 12.897 4.196 1.00 53.94 87 GLN A N 1
ATOM 691 C CA . GLN A 1 87 ? -6.912 12.265 2.861 1.00 53.94 87 GLN A CA 1
ATOM 692 C C . GLN A 1 87 ? -5.590 12.330 2.055 1.00 53.94 87 GLN A C 1
ATOM 694 O O . GLN A 1 87 ? -5.581 12.641 0.867 1.00 53.94 87 GLN A O 1
ATOM 699 N N . SER A 1 88 ? -4.439 12.069 2.670 1.00 50.81 88 SER A N 1
ATOM 700 C CA . SER A 1 88 ? -3.157 12.053 1.946 1.00 50.81 88 SER A CA 1
ATOM 701 C C . SER A 1 88 ? -2.207 11.029 2.530 1.00 50.81 88 SER A C 1
ATOM 703 O O . SER A 1 88 ? -1.954 11.006 3.736 1.00 50.81 88 SER A O 1
ATOM 705 N N . ALA A 1 89 ? -1.678 10.184 1.654 1.00 57.62 89 ALA A N 1
ATOM 706 C CA . ALA A 1 89 ? -0.657 9.211 1.987 1.00 57.62 89 ALA A CA 1
ATOM 707 C C . ALA A 1 89 ? 0.709 9.907 1.918 1.00 57.62 89 ALA A C 1
ATOM 709 O O . ALA A 1 89 ? 1.160 10.315 0.848 1.00 57.62 89 ALA A O 1
ATOM 710 N N . ASN A 1 90 ? 1.406 10.032 3.047 1.00 63.00 90 ASN A N 1
ATOM 711 C CA . ASN A 1 90 ? 2.786 10.511 3.018 1.00 63.00 90 ASN A CA 1
ATOM 712 C C . ASN A 1 90 ? 3.688 9.348 2.581 1.00 63.00 90 ASN A C 1
ATOM 714 O O . ASN A 1 90 ? 3.887 8.393 3.333 1.00 63.00 90 ASN A O 1
ATOM 718 N N . LEU A 1 91 ? 4.189 9.422 1.341 1.00 66.44 91 LEU A N 1
ATOM 719 C CA . LEU A 1 91 ? 5.206 8.520 0.799 1.00 66.44 91 LEU A CA 1
ATOM 720 C C . LEU A 1 91 ? 6.544 9.244 0.676 1.00 66.44 91 LEU A C 1
ATOM 722 O O . LEU A 1 91 ? 6.606 10.292 0.027 1.00 66.44 91 LEU A O 1
ATOM 726 N N . SER A 1 92 ? 7.588 8.637 1.238 1.00 72.44 92 SER A N 1
ATOM 727 C CA . SER A 1 92 ? 8.985 9.064 1.095 1.00 72.44 92 SER A CA 1
ATOM 728 C C . SER A 1 92 ? 9.830 7.905 0.560 1.00 72.44 92 SER A C 1
ATOM 730 O O . SER A 1 92 ? 9.639 6.760 0.985 1.00 72.44 92 SER A O 1
ATOM 732 N N . GLY A 1 93 ? 10.742 8.198 -0.372 1.00 65.75 93 GLY A N 1
ATOM 733 C CA . GLY A 1 93 ? 11.783 7.269 -0.824 1.00 65.75 93 GLY A CA 1
ATOM 734 C C . GLY A 1 93 ? 13.057 7.432 0.006 1.00 65.75 93 GLY A C 1
ATOM 735 O O . GLY A 1 93 ? 13.390 8.560 0.374 1.00 65.75 93 GLY A O 1
ATOM 736 N N . ASP A 1 94 ? 13.713 6.311 0.306 1.00 55.88 94 ASP A N 1
ATOM 737 C CA . ASP A 1 94 ? 15.081 6.248 0.847 1.00 55.88 94 ASP A CA 1
ATOM 738 C C . ASP A 1 94 ? 16.089 6.111 -0.304 1.00 55.88 94 ASP A C 1
ATOM 740 O O . ASP A 1 94 ? 15.817 5.294 -1.220 1.00 55.88 94 ASP A O 1
#